Protein AF-A0A6A5AWS9-F1 (afdb_monomer_lite)

Structure (mmCIF, N/CA/C/O backbone):
data_AF-A0A6A5AWS9-F1
#
_entry.id   AF-A0A6A5AWS9-F1
#
loop_
_atom_site.group_PDB
_atom_site.id
_atom_site.type_symbol
_atom_site.label_atom_id
_atom_site.label_alt_id
_atom_site.label_comp_id
_atom_site.label_asym_id
_atom_site.label_entity_id
_atom_site.label_seq_id
_atom_site.pdbx_PDB_ins_code
_atom_site.Cartn_x
_atom_site.Cartn_y
_atom_site.Cartn_z
_atom_site.occupancy
_atom_site.B_iso_or_equiv
_atom_site.auth_seq_id
_atom_site.auth_comp_id
_atom_site.auth_asym_id
_atom_site.auth_atom_id
_atom_site.pdbx_PDB_model_num
ATOM 1 N N . MET A 1 1 ? -12.429 -7.443 -13.782 1.00 47.03 1 MET A N 1
ATOM 2 C CA . MET A 1 1 ? -11.794 -6.505 -12.829 1.00 47.03 1 MET A CA 1
ATOM 3 C C . MET A 1 1 ? -11.684 -5.133 -13.483 1.00 47.03 1 MET A C 1
ATOM 5 O O . MET A 1 1 ? -10.996 -5.027 -14.488 1.00 47.03 1 MET A O 1
ATOM 9 N N . GLN A 1 2 ? -12.337 -4.095 -12.944 1.00 59.31 2 GLN A N 1
ATOM 10 C CA . GLN A 1 2 ? -12.178 -2.685 -13.370 1.00 59.31 2 GLN A CA 1
ATOM 11 C C . GLN A 1 2 ? -10.832 -2.087 -12.881 1.00 59.31 2 GLN A C 1
ATOM 13 O O . GLN A 1 2 ? -10.756 -0.970 -12.371 1.00 59.31 2 GLN A O 1
ATOM 18 N N . GLY A 1 3 ? -9.760 -2.877 -12.977 1.00 67.19 3 GLY A N 1
ATOM 19 C CA . GLY A 1 3 ? -8.399 -2.521 -12.579 1.00 67.19 3 GLY A CA 1
ATOM 20 C C . GLY A 1 3 ? -7.500 -2.252 -13.788 1.00 67.19 3 GLY A C 1
ATOM 21 O O . GLY A 1 3 ? -7.967 -2.167 -14.923 1.00 67.19 3 GLY A O 1
ATOM 22 N N . GLY A 1 4 ? -6.193 -2.123 -13.550 1.00 76.31 4 GLY A N 1
ATOM 23 C CA . GLY A 1 4 ? -5.209 -2.033 -14.634 1.00 76.31 4 GLY A CA 1
ATOM 24 C C . GLY A 1 4 ? -5.204 -3.301 -15.495 1.00 76.31 4 GLY A C 1
ATOM 25 O O . GLY A 1 4 ? -5.357 -4.403 -14.971 1.00 76.31 4 GLY A O 1
ATOM 26 N N . ASN A 1 5 ? -5.030 -3.151 -16.811 1.00 88.06 5 ASN A N 1
ATOM 27 C CA . ASN A 1 5 ? -4.985 -4.286 -17.732 1.00 88.06 5 ASN A CA 1
ATOM 28 C C . ASN A 1 5 ? -3.692 -5.102 -17.505 1.00 88.06 5 ASN A C 1
ATOM 30 O O . ASN A 1 5 ? -2.610 -4.568 -17.758 1.00 88.06 5 ASN A O 1
ATOM 34 N N . PRO A 1 6 ? -3.767 -6.379 -17.074 1.00 90.12 6 PRO A N 1
ATOM 35 C CA . PRO A 1 6 ? -2.581 -7.183 -16.773 1.00 90.12 6 PRO A CA 1
ATOM 36 C C . PRO A 1 6 ? -1.714 -7.477 -18.006 1.00 90.12 6 PRO A C 1
ATOM 38 O O . PRO A 1 6 ? -0.531 -7.781 -17.851 1.00 90.12 6 PRO A O 1
ATOM 41 N N . ALA A 1 7 ? -2.250 -7.325 -19.223 1.00 93.81 7 ALA A N 1
ATOM 42 C CA . ALA A 1 7 ? -1.500 -7.500 -20.467 1.00 93.81 7 ALA A CA 1
ATOM 43 C C . ALA A 1 7 ? -0.307 -6.536 -20.594 1.00 93.81 7 ALA A C 1
ATOM 45 O O . ALA A 1 7 ? 0.654 -6.857 -21.291 1.00 93.81 7 ALA A O 1
ATOM 46 N N . ILE A 1 8 ? -0.302 -5.415 -19.857 1.00 94.62 8 ILE A N 1
ATOM 47 C CA . ILE A 1 8 ? 0.869 -4.536 -19.754 1.00 94.62 8 ILE A CA 1
ATOM 48 C C . ILE A 1 8 ? 2.127 -5.308 -19.343 1.00 94.62 8 ILE A C 1
ATOM 50 O O . ILE A 1 8 ? 3.195 -5.110 -19.916 1.00 94.62 8 ILE A O 1
ATOM 54 N N . PHE A 1 9 ? 2.005 -6.227 -18.382 1.00 94.31 9 PHE A N 1
ATOM 55 C CA . PHE A 1 9 ? 3.137 -7.010 -17.905 1.00 94.31 9 PHE A CA 1
ATOM 56 C C . PHE A 1 9 ? 3.572 -8.046 -18.938 1.00 94.31 9 PHE A C 1
ATOM 58 O O . PHE A 1 9 ? 4.768 -8.285 -19.080 1.00 94.31 9 PHE A O 1
ATOM 65 N N . GLN A 1 10 ? 2.634 -8.605 -19.706 1.00 95.62 10 GLN A N 1
ATOM 66 C CA . GLN A 1 10 ? 2.962 -9.531 -20.785 1.00 95.62 10 GLN A CA 1
ATOM 67 C C . GLN A 1 10 ? 3.736 -8.831 -21.910 1.00 95.62 10 GLN A C 1
ATOM 69 O O . GLN A 1 10 ? 4.754 -9.353 -22.356 1.00 95.62 10 GLN A O 1
ATOM 74 N N . ASP A 1 11 ? 3.319 -7.629 -22.313 1.00 96.31 11 ASP A N 1
ATOM 75 C CA . ASP A 1 11 ? 4.041 -6.832 -23.313 1.00 96.31 11 ASP A CA 1
ATOM 76 C C . ASP A 1 11 ? 5.441 -6.442 -22.814 1.00 96.31 11 ASP A C 1
ATOM 78 O O . ASP A 1 11 ? 6.412 -6.540 -23.564 1.00 96.31 11 ASP A O 1
ATOM 82 N N . MET A 1 12 ? 5.578 -6.078 -21.531 1.00 96.06 12 MET A N 1
ATOM 83 C CA . MET A 1 12 ? 6.884 -5.822 -20.907 1.00 96.06 12 MET A CA 1
ATOM 84 C C . MET A 1 12 ? 7.786 -7.067 -20.942 1.00 96.06 12 MET A C 1
ATOM 86 O O . MET A 1 12 ? 8.974 -6.959 -21.247 1.00 96.06 12 MET A O 1
ATOM 90 N N . ILE A 1 13 ? 7.240 -8.254 -20.653 1.00 96.31 13 ILE A N 1
ATOM 91 C CA . ILE A 1 13 ? 7.981 -9.524 -20.695 1.00 96.31 13 ILE A CA 1
ATOM 92 C C . ILE A 1 13 ? 8.417 -9.852 -22.124 1.00 96.31 13 ILE A C 1
ATOM 94 O O . ILE A 1 13 ? 9.590 -10.153 -22.341 1.00 96.31 13 ILE A O 1
ATOM 98 N N . ASN A 1 14 ? 7.505 -9.746 -23.093 1.00 96.38 14 ASN A N 1
ATOM 99 C CA . ASN A 1 14 ? 7.776 -10.016 -24.505 1.00 96.38 14 ASN A CA 1
ATOM 100 C C . ASN A 1 14 ? 8.840 -9.061 -25.076 1.00 96.38 14 ASN A C 1
ATOM 102 O O . ASN A 1 14 ? 9.655 -9.468 -25.898 1.00 96.38 14 ASN A O 1
ATOM 106 N N . ALA A 1 15 ? 8.882 -7.815 -24.593 1.00 95.25 15 ALA A N 1
ATOM 107 C CA . ALA A 1 15 ? 9.915 -6.833 -24.925 1.00 95.25 15 ALA A CA 1
ATOM 108 C C . ALA A 1 15 ? 11.256 -7.053 -24.186 1.00 95.25 15 ALA A C 1
ATOM 110 O O . ALA A 1 15 ? 12.196 -6.277 -24.356 1.00 95.25 15 ALA A O 1
ATOM 111 N N . GLY A 1 16 ? 11.370 -8.081 -23.335 1.00 95.69 16 GLY A N 1
ATOM 112 C CA . GLY A 1 16 ? 12.580 -8.377 -22.560 1.00 95.69 16 GLY A CA 1
ATOM 113 C C . GLY A 1 16 ? 12.809 -7.457 -21.351 1.00 95.69 16 GLY A C 1
ATOM 114 O O . GLY A 1 16 ? 13.891 -7.465 -20.749 1.00 95.69 16 GLY A O 1
ATOM 115 N N . PHE A 1 17 ? 11.807 -6.669 -20.947 1.00 96.25 17 PHE A N 1
ATOM 116 C CA . PHE A 1 17 ? 11.894 -5.706 -19.843 1.00 96.25 17 PHE A CA 1
ATOM 117 C C . PHE A 1 17 ? 11.670 -6.375 -18.483 1.00 96.25 17 PHE A C 1
ATOM 119 O O . PHE A 1 17 ? 10.719 -6.083 -17.759 1.00 96.25 17 PHE A O 1
ATOM 126 N N . LEU A 1 18 ? 12.577 -7.277 -18.112 1.00 95.12 18 LEU A N 1
ATOM 127 C CA . LEU A 1 18 ? 12.465 -8.113 -16.916 1.00 95.12 18 LEU A CA 1
ATOM 128 C C . LEU A 1 18 ? 13.106 -7.506 -15.653 1.00 95.12 18 LEU A C 1
ATOM 130 O O . LEU A 1 18 ? 13.305 -8.193 -14.647 1.00 95.12 18 LEU A O 1
ATOM 134 N N . GLY A 1 19 ? 13.454 -6.221 -15.694 1.00 93.19 19 GLY A N 1
ATOM 135 C CA . GLY A 1 19 ? 13.982 -5.471 -14.562 1.00 93.19 19 GLY A CA 1
ATOM 136 C C . GLY A 1 19 ? 15.493 -5.614 -14.406 1.00 93.19 19 GLY A C 1
ATOM 137 O O . GLY A 1 19 ? 16.249 -5.587 -15.374 1.00 93.19 19 GLY A O 1
ATOM 138 N N . LYS A 1 20 ? 15.963 -5.721 -13.157 1.00 90.94 20 LYS A N 1
ATOM 139 C CA . LYS A 1 20 ? 17.403 -5.683 -12.851 1.00 90.94 20 LYS A CA 1
ATOM 140 C C . LYS A 1 20 ? 18.183 -6.822 -13.519 1.00 90.94 20 LYS A C 1
ATOM 142 O O . LYS A 1 20 ? 19.321 -6.602 -13.914 1.00 90.94 20 LYS A O 1
ATOM 147 N N . LYS A 1 21 ? 17.569 -8.002 -13.676 1.00 90.31 21 LYS A N 1
ATOM 148 C CA . LYS A 1 21 ? 18.227 -9.191 -14.243 1.00 90.31 21 LYS A CA 1
ATOM 149 C C . LYS A 1 21 ? 18.603 -9.048 -15.722 1.00 90.31 21 LYS A C 1
ATOM 151 O O . LYS A 1 21 ? 19.634 -9.568 -16.116 1.00 90.31 21 LYS A O 1
ATOM 156 N N . THR A 1 22 ? 17.809 -8.324 -16.516 1.00 92.25 22 THR A N 1
ATOM 157 C CA . THR A 1 22 ? 18.102 -8.045 -17.938 1.00 92.25 22 THR A CA 1
ATOM 158 C C . THR A 1 22 ? 18.658 -6.639 -18.159 1.00 92.25 22 THR A C 1
ATOM 160 O O . THR A 1 22 ? 18.827 -6.209 -19.293 1.00 92.25 22 THR A O 1
ATOM 163 N N . GLY A 1 23 ? 18.915 -5.884 -17.086 1.00 92.31 23 GLY A N 1
ATOM 164 C CA . GLY A 1 23 ? 19.384 -4.502 -17.170 1.00 92.31 23 GLY A CA 1
ATOM 165 C C . GLY A 1 23 ? 18.323 -3.487 -17.614 1.00 92.31 23 GLY A C 1
ATOM 166 O O . GLY A 1 23 ? 18.619 -2.296 -17.649 1.00 92.31 23 GLY A O 1
ATOM 167 N N . LYS A 1 24 ? 17.081 -3.900 -17.903 1.00 94.56 24 LYS A N 1
ATOM 168 C CA . LYS A 1 24 ? 16.011 -3.013 -18.388 1.00 94.56 24 LYS A CA 1
ATOM 169 C C . LYS A 1 24 ? 14.639 -3.477 -17.891 1.00 94.56 24 LYS A C 1
ATOM 171 O O . LYS A 1 24 ? 14.311 -4.656 -17.935 1.00 94.56 24 LYS A O 1
ATOM 176 N N . GLY A 1 25 ? 13.838 -2.542 -17.390 1.00 95.00 25 GLY A N 1
ATOM 177 C CA . GLY A 1 25 ? 12.463 -2.722 -16.905 1.00 95.00 25 GLY A CA 1
ATOM 178 C C . GLY A 1 25 ? 11.669 -1.434 -17.130 1.00 95.00 25 GLY A C 1
ATOM 179 O O . GLY A 1 25 ? 11.861 -0.774 -18.148 1.00 95.00 25 GLY A O 1
ATOM 180 N N . PHE A 1 26 ? 10.887 -0.991 -16.139 1.00 95.94 26 PHE A N 1
ATOM 181 C CA . PHE A 1 26 ? 10.401 0.404 -16.088 1.00 95.94 26 PHE A CA 1
ATOM 182 C C . PHE A 1 26 ? 11.549 1.427 -16.107 1.00 95.94 26 PHE A C 1
ATOM 184 O O . PHE A 1 26 ? 11.411 2.539 -16.613 1.00 95.94 26 PHE A O 1
ATOM 191 N N . TYR A 1 27 ? 12.710 1.014 -15.597 1.00 95.75 27 TYR A N 1
ATOM 192 C CA . TYR A 1 27 ? 13.946 1.779 -15.621 1.00 95.75 27 TYR A CA 1
ATOM 193 C C . TYR A 1 27 ? 15.039 1.015 -16.362 1.00 95.75 27 TYR A C 1
ATOM 195 O O . TYR A 1 27 ? 15.101 -0.217 -16.297 1.00 95.75 27 TYR A O 1
ATOM 203 N N . ILE A 1 28 ? 15.940 1.753 -16.997 1.00 95.00 28 ILE A N 1
ATOM 204 C CA . ILE A 1 28 ? 17.196 1.231 -17.528 1.00 95.00 28 ILE A CA 1
ATOM 205 C C . ILE A 1 28 ? 18.204 1.208 -16.378 1.00 95.00 28 ILE A C 1
ATOM 207 O O . ILE A 1 28 ? 18.400 2.206 -15.675 1.00 95.00 28 ILE A O 1
ATOM 211 N N . GLN A 1 29 ? 18.803 0.041 -16.140 1.00 93.00 29 GLN A N 1
ATOM 212 C CA . GLN A 1 29 ? 19.856 -0.096 -15.146 1.00 93.00 29 GLN A CA 1
ATOM 213 C C . GLN A 1 29 ? 21.141 0.543 -15.676 1.00 93.00 29 GLN A C 1
ATOM 215 O O . GLN A 1 29 ? 21.499 0.348 -16.837 1.00 93.00 29 GLN A O 1
ATOM 220 N N . PRO A 1 30 ? 21.862 1.283 -14.829 1.00 90.19 30 PRO A N 1
ATOM 221 C CA . PRO A 1 30 ? 23.143 1.839 -15.211 1.00 90.19 30 PRO A CA 1
ATOM 222 C C . PRO A 1 30 ? 24.184 0.727 -15.397 1.00 90.19 30 PRO A C 1
ATOM 224 O O . PRO A 1 30 ? 24.216 -0.243 -14.638 1.00 90.19 30 PRO A O 1
ATOM 227 N N . THR A 1 31 ? 25.085 0.901 -16.363 1.00 83.69 31 THR A N 1
ATOM 228 C CA . THR A 1 31 ? 26.245 0.014 -16.564 1.00 83.69 31 THR A CA 1
ATOM 229 C C . THR A 1 31 ? 27.291 0.174 -15.456 1.00 83.69 31 THR A C 1
ATOM 231 O O . THR A 1 31 ? 27.973 -0.782 -15.095 1.00 83.69 31 THR A O 1
ATOM 234 N N . ASN A 1 32 ? 27.384 1.368 -14.862 1.00 84.94 32 ASN A N 1
ATOM 235 C CA . ASN A 1 32 ? 28.247 1.671 -13.723 1.00 84.94 32 ASN A CA 1
ATOM 236 C C . ASN A 1 32 ? 27.420 1.822 -12.435 1.00 84.94 32 ASN A C 1
ATOM 238 O O . ASN A 1 32 ? 26.451 2.578 -12.403 1.00 84.94 32 ASN A O 1
ATOM 242 N N . LYS A 1 33 ? 27.842 1.180 -11.337 1.00 76.25 33 LYS A N 1
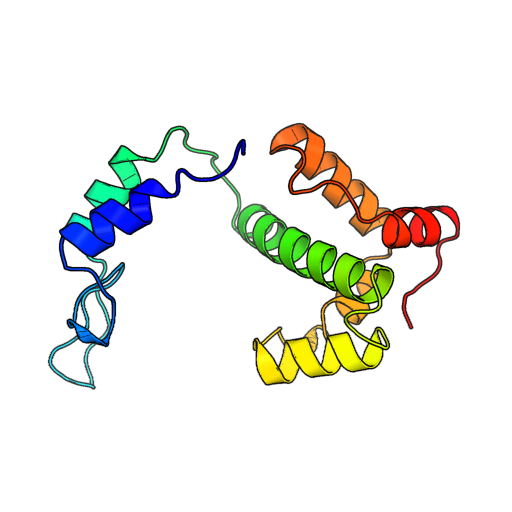ATOM 243 C CA . LYS A 1 33 ? 27.173 1.258 -10.022 1.00 76.25 33 LYS A CA 1
ATOM 244 C C . LYS A 1 33 ? 27.026 2.687 -9.473 1.00 76.25 33 LYS A C 1
ATOM 246 O O . LYS A 1 33 ? 26.166 2.905 -8.626 1.00 76.25 33 LYS A O 1
ATOM 251 N N . LYS A 1 34 ? 27.850 3.643 -9.923 1.00 80.50 34 LYS A N 1
ATOM 252 C CA . LYS A 1 34 ? 27.785 5.055 -9.496 1.00 80.50 34 LYS A CA 1
ATOM 253 C C . LYS A 1 34 ? 26.734 5.888 -10.243 1.00 80.50 34 LYS A C 1
ATOM 255 O O . LYS A 1 34 ? 26.410 6.985 -9.797 1.00 80.50 34 LYS A O 1
ATOM 260 N N . SER A 1 35 ? 26.220 5.405 -11.371 1.00 86.44 35 SER A N 1
ATOM 261 C CA . SER A 1 35 ? 25.253 6.148 -12.183 1.00 86.44 35 SER A CA 1
ATOM 262 C C . SER A 1 35 ? 23.821 5.901 -11.702 1.00 86.44 35 SER A C 1
ATOM 264 O O . SER A 1 35 ? 23.509 4.857 -11.131 1.00 86.44 35 SER A O 1
ATOM 266 N N . LYS A 1 36 ? 22.928 6.873 -11.918 1.00 88.38 36 LYS A N 1
ATOM 267 C CA . LYS A 1 36 ? 21.505 6.739 -11.577 1.00 88.38 36 LYS A CA 1
ATOM 268 C C . LYS A 1 36 ? 20.768 5.930 -12.645 1.00 88.38 36 LYS A C 1
ATOM 270 O O . LYS A 1 36 ? 21.135 5.950 -13.817 1.00 88.38 36 LYS A O 1
ATOM 275 N N . LYS A 1 37 ? 19.705 5.240 -12.227 1.00 92.06 37 LYS A N 1
ATOM 276 C CA . LYS A 1 37 ? 18.747 4.605 -13.141 1.00 92.06 37 LYS A CA 1
ATOM 277 C C . LYS A 1 37 ? 18.039 5.689 -13.957 1.00 92.06 37 LYS A C 1
ATOM 279 O O . LYS A 1 37 ? 17.695 6.731 -13.402 1.00 92.06 37 LYS A O 1
ATOM 284 N N . THR A 1 38 ? 17.794 5.430 -15.235 1.00 94.56 38 THR A N 1
ATOM 285 C CA . THR A 1 38 ? 17.028 6.326 -16.115 1.00 94.56 38 THR A CA 1
ATOM 286 C C . THR A 1 38 ? 15.688 5.698 -16.478 1.00 94.56 38 THR A C 1
ATOM 288 O O . THR A 1 38 ? 15.515 4.481 -16.388 1.00 94.56 38 THR A O 1
ATOM 291 N N . ILE A 1 39 ? 14.707 6.523 -16.840 1.00 96.31 39 ILE A N 1
ATOM 292 C CA . ILE A 1 39 ? 13.396 6.040 -17.289 1.00 96.31 39 ILE A CA 1
ATOM 293 C C . ILE A 1 39 ? 13.573 5.318 -18.627 1.00 96.31 39 ILE A C 1
ATOM 295 O O . ILE A 1 39 ? 14.294 5.797 -19.500 1.00 96.31 39 ILE A O 1
ATOM 299 N N . ASN A 1 40 ? 12.925 4.163 -18.785 1.00 95.94 40 ASN A N 1
ATOM 300 C CA . ASN A 1 40 ? 12.916 3.440 -20.051 1.00 95.94 40 ASN A CA 1
ATOM 301 C C . ASN A 1 40 ? 11.817 4.007 -20.979 1.00 95.94 40 ASN A C 1
ATOM 303 O O . ASN A 1 40 ? 10.639 3.769 -20.703 1.00 95.94 40 ASN A O 1
ATOM 307 N N . PRO A 1 41 ? 12.155 4.703 -22.083 1.00 96.62 41 PRO A N 1
ATOM 308 C CA . PRO A 1 41 ? 11.155 5.293 -22.976 1.00 96.62 41 PRO A CA 1
ATOM 309 C C . PRO A 1 41 ? 10.274 4.241 -23.667 1.00 96.62 41 PRO A C 1
ATOM 311 O O . PRO A 1 41 ? 9.093 4.483 -23.894 1.00 96.62 41 PRO A O 1
ATOM 314 N N . GLU A 1 42 ? 10.800 3.043 -23.937 1.00 95.62 42 GLU A N 1
ATOM 315 C CA . GLU A 1 42 ? 10.010 1.953 -24.524 1.00 95.62 42 GLU A CA 1
ATOM 316 C C . GLU A 1 42 ? 8.994 1.389 -23.520 1.00 95.62 42 GLU A C 1
ATOM 318 O O . GLU A 1 42 ? 7.867 1.078 -23.893 1.00 95.62 42 GLU A O 1
ATOM 323 N N . ALA A 1 43 ? 9.345 1.317 -22.229 1.00 95.88 43 ALA A N 1
ATOM 324 C CA . ALA A 1 43 ? 8.379 0.943 -21.194 1.00 95.88 43 ALA A CA 1
ATOM 325 C C . ALA A 1 43 ? 7.283 2.007 -21.044 1.00 95.88 43 ALA A C 1
ATOM 327 O O . ALA A 1 43 ? 6.123 1.659 -20.850 1.00 95.88 43 ALA A O 1
ATOM 328 N N . VAL A 1 44 ? 7.627 3.292 -21.176 1.00 95.75 44 VAL A N 1
ATOM 329 C CA . VAL A 1 44 ? 6.647 4.391 -21.179 1.00 95.75 44 VAL A CA 1
ATOM 330 C C . VAL A 1 44 ? 5.677 4.256 -22.356 1.00 95.75 44 VAL A C 1
ATOM 332 O O . VAL A 1 44 ? 4.471 4.384 -22.160 1.00 95.75 44 VAL A O 1
ATOM 335 N N . ALA A 1 45 ? 6.162 3.910 -23.552 1.00 95.56 45 ALA A N 1
ATOM 336 C CA . ALA A 1 45 ? 5.299 3.643 -24.705 1.00 95.56 45 ALA A CA 1
ATOM 337 C C . ALA A 1 45 ? 4.332 2.469 -24.454 1.00 95.56 45 ALA A C 1
ATOM 339 O O . ALA A 1 45 ? 3.147 2.571 -24.777 1.00 95.56 45 ALA A O 1
ATOM 340 N N . ILE A 1 46 ? 4.803 1.386 -23.817 1.00 95.19 46 ILE A N 1
ATOM 341 C CA . ILE A 1 46 ? 3.935 0.271 -23.405 1.00 95.19 46 ILE A CA 1
ATOM 342 C C . ILE A 1 46 ? 2.893 0.754 -22.387 1.00 95.19 46 ILE A C 1
ATOM 344 O O . ILE A 1 46 ? 1.712 0.473 -22.557 1.00 95.19 46 ILE A O 1
ATOM 348 N N . VAL A 1 47 ? 3.282 1.514 -21.359 1.00 93.38 47 VAL A N 1
ATOM 349 C CA . VAL A 1 47 ? 2.341 2.053 -20.360 1.00 93.38 47 VAL A CA 1
ATOM 350 C C . VAL A 1 47 ? 1.259 2.911 -21.025 1.00 93.38 47 VAL A C 1
ATOM 352 O O . VAL A 1 47 ? 0.077 2.712 -20.745 1.00 93.38 47 VAL A O 1
ATOM 355 N N . HIS A 1 48 ? 1.631 3.812 -21.942 1.00 92.31 48 HIS A N 1
ATOM 356 C CA . HIS A 1 48 ? 0.676 4.679 -22.640 1.00 92.31 48 HIS A CA 1
ATOM 357 C C . HIS A 1 48 ? -0.322 3.907 -23.508 1.00 92.31 48 HIS A C 1
ATOM 359 O O . HIS A 1 48 ? -1.486 4.294 -23.560 1.00 92.31 48 HIS A O 1
ATOM 365 N N . LYS A 1 49 ? 0.076 2.782 -24.119 1.00 93.19 49 LYS A N 1
ATOM 366 C CA . LYS A 1 49 ? -0.842 1.895 -24.859 1.00 93.19 49 LYS A CA 1
ATOM 367 C C . LYS A 1 49 ? -2.002 1.391 -23.986 1.00 93.19 49 LYS A C 1
ATOM 369 O O . LYS A 1 49 ? -3.103 1.195 -24.490 1.00 93.19 49 LYS A O 1
ATOM 374 N N . TYR A 1 50 ? -1.762 1.177 -22.691 1.00 91.69 50 TYR A N 1
ATOM 375 C CA . TYR A 1 50 ? -2.762 0.676 -21.738 1.00 91.69 50 TYR A CA 1
ATOM 376 C C . TYR A 1 50 ? -3.407 1.775 -20.885 1.00 91.69 50 TYR A C 1
ATOM 378 O O . TYR A 1 50 ? -4.320 1.494 -20.103 1.00 91.69 50 TYR A O 1
ATOM 386 N N . GLN A 1 51 ? -2.954 3.021 -21.012 1.00 87.62 51 GLN A N 1
ATOM 387 C CA . GLN A 1 51 ? -3.502 4.143 -20.268 1.00 87.62 51 GLN A CA 1
ATOM 388 C C . GLN A 1 51 ? -4.842 4.565 -20.879 1.00 87.62 51 GLN A C 1
ATOM 390 O O . GLN A 1 51 ? -4.894 5.283 -21.870 1.00 87.62 51 GLN A O 1
ATOM 395 N N . THR A 1 52 ? -5.946 4.134 -20.270 1.00 83.31 52 THR A N 1
ATOM 396 C CA . THR A 1 52 ? -7.298 4.451 -20.765 1.00 83.31 52 THR A CA 1
ATOM 397 C C . THR A 1 52 ? -7.776 5.850 -20.382 1.00 83.31 52 THR A C 1
ATOM 399 O O . THR A 1 52 ? -8.648 6.407 -21.042 1.00 83.31 52 THR A O 1
ATOM 402 N N . ARG A 1 53 ? -7.239 6.415 -19.296 1.00 84.06 53 ARG A N 1
ATOM 403 C CA . ARG A 1 53 ? -7.600 7.739 -18.781 1.00 84.06 53 ARG A CA 1
ATOM 404 C C . ARG A 1 53 ? -6.448 8.365 -18.009 1.00 84.06 53 ARG A C 1
ATOM 406 O O . ARG A 1 53 ? -5.695 7.664 -17.331 1.00 84.06 53 ARG A O 1
ATOM 413 N N . ASP A 1 54 ? -6.362 9.688 -18.064 1.00 84.12 54 ASP A N 1
ATOM 414 C CA . ASP A 1 54 ? -5.572 10.469 -17.119 1.00 84.12 54 ASP A CA 1
ATOM 415 C C . ASP A 1 54 ? -6.451 10.831 -15.917 1.00 84.12 54 ASP A C 1
ATOM 417 O O . ASP A 1 54 ? -7.445 11.546 -16.042 1.00 84.12 54 ASP A O 1
ATOM 421 N N . LEU A 1 55 ? -6.111 10.275 -14.755 1.00 83.19 55 LEU A N 1
ATOM 422 C CA . LEU A 1 55 ? -6.873 10.464 -13.523 1.00 83.19 55 LEU A CA 1
ATOM 423 C C . LEU A 1 55 ? -6.561 11.788 -12.816 1.00 83.19 55 LEU A C 1
ATOM 425 O O . LEU A 1 55 ? -7.271 12.095 -11.860 1.00 83.19 55 LEU A O 1
ATOM 429 N N . LYS A 1 56 ? -5.528 12.536 -13.248 1.00 86.50 56 LYS A N 1
ATOM 430 C CA . LYS A 1 56 ? -5.080 13.798 -12.625 1.00 86.50 56 LYS A CA 1
ATOM 431 C C . LYS A 1 56 ? -5.080 13.732 -11.093 1.00 86.50 56 LYS A C 1
ATOM 433 O O . LYS A 1 56 ? -5.702 14.546 -10.416 1.00 86.50 56 LYS A O 1
ATOM 438 N N . LEU A 1 57 ? -4.443 12.695 -10.555 1.00 88.50 57 LEU A N 1
ATOM 439 C CA . LEU A 1 57 ? -4.381 12.459 -9.113 1.00 88.50 57 LEU A CA 1
ATOM 440 C C . LEU A 1 57 ? -3.415 13.451 -8.470 1.00 88.50 57 LEU A C 1
ATOM 442 O O . LEU A 1 57 ? -2.356 13.723 -9.035 1.00 88.50 57 LEU A O 1
ATO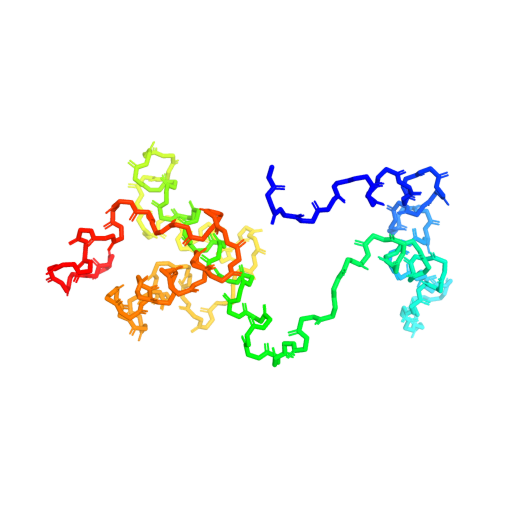M 446 N N . SER A 1 58 ? -3.746 13.923 -7.271 1.00 94.06 58 SER A N 1
ATOM 447 C CA . SER A 1 58 ? -2.736 14.5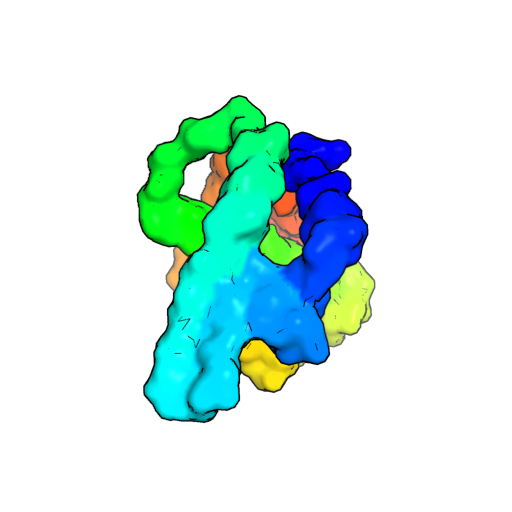02 -6.388 1.00 94.06 58 SER A CA 1
ATOM 448 C C . SER A 1 58 ? -1.803 13.403 -5.866 1.00 94.06 58 SER A C 1
ATOM 450 O O . SER A 1 58 ? -2.174 12.224 -5.830 1.00 94.06 58 SER A O 1
ATOM 452 N N . ASP A 1 59 ? -0.606 13.782 -5.418 1.00 94.12 59 ASP A N 1
ATOM 453 C CA . ASP A 1 59 ? 0.341 12.844 -4.794 1.00 94.12 59 ASP A CA 1
ATOM 454 C C . ASP A 1 59 ? -0.262 12.168 -3.555 1.00 94.12 59 ASP A C 1
ATOM 456 O O . ASP A 1 59 ? -0.045 10.978 -3.305 1.00 94.12 59 ASP A O 1
ATOM 460 N N . GLU A 1 60 ? -1.077 12.913 -2.806 1.00 93.06 60 GLU A N 1
ATOM 461 C CA . GLU A 1 60 ? -1.821 12.399 -1.661 1.00 93.06 60 GLU A CA 1
ATOM 462 C C . GLU A 1 60 ? -2.837 11.335 -2.090 1.00 93.06 60 GLU A C 1
ATOM 464 O O . GLU A 1 60 ? -2.829 10.234 -1.543 1.00 93.06 60 GLU A O 1
ATOM 469 N N . ASP A 1 61 ? -3.660 11.602 -3.109 1.00 91.88 61 ASP A N 1
ATOM 470 C CA . ASP A 1 61 ? -4.629 10.625 -3.611 1.00 91.88 61 ASP A CA 1
ATOM 471 C C . ASP A 1 61 ? -3.939 9.390 -4.197 1.00 91.88 61 ASP A C 1
ATOM 473 O O . ASP A 1 61 ? -4.402 8.266 -4.000 1.00 91.88 61 ASP A O 1
ATOM 477 N N . ALA A 1 62 ? -2.823 9.560 -4.909 1.00 92.81 62 ALA A N 1
ATOM 478 C CA . ALA A 1 62 ? -2.050 8.438 -5.431 1.00 92.81 62 ALA A CA 1
ATOM 479 C C . ALA A 1 62 ? -1.520 7.548 -4.293 1.00 92.81 62 ALA A C 1
ATOM 481 O O . ALA A 1 62 ? -1.671 6.325 -4.343 1.00 92.81 62 ALA A O 1
ATOM 482 N N . THR A 1 63 ? -0.974 8.163 -3.241 1.00 94.06 63 THR A N 1
ATOM 483 C CA . THR A 1 63 ? -0.471 7.468 -2.048 1.00 94.06 63 THR A CA 1
ATOM 484 C C . THR A 1 63 ? -1.601 6.759 -1.305 1.00 94.06 63 THR A C 1
ATOM 486 O O . THR A 1 63 ? -1.524 5.557 -1.039 1.00 94.06 63 THR A O 1
ATOM 489 N N . ASN A 1 64 ? -2.692 7.476 -1.040 1.00 93.62 64 ASN A N 1
ATOM 490 C CA . ASN A 1 64 ? -3.844 6.971 -0.309 1.00 93.62 64 ASN A CA 1
ATOM 491 C C . ASN A 1 64 ? -4.526 5.812 -1.040 1.00 93.62 64 ASN A C 1
ATOM 493 O O . ASN A 1 64 ? -4.950 4.850 -0.404 1.00 93.62 64 ASN A O 1
ATOM 497 N N . ARG A 1 65 ? -4.591 5.835 -2.375 1.00 93.62 65 ARG A N 1
ATOM 498 C CA . ARG A 1 65 ? -5.123 4.713 -3.168 1.00 93.62 65 ARG A CA 1
ATOM 499 C C . ARG A 1 65 ? -4.271 3.451 -3.066 1.00 93.62 65 ARG A C 1
ATOM 501 O O . ARG A 1 65 ? -4.820 2.354 -3.078 1.00 93.62 65 ARG A O 1
ATOM 508 N N . LEU A 1 66 ? -2.949 3.589 -2.988 1.00 93.69 66 LEU A N 1
ATOM 509 C CA . LEU A 1 66 ? -2.053 2.442 -2.840 1.00 93.69 66 LEU A CA 1
ATOM 510 C C . LEU A 1 66 ? -2.146 1.853 -1.431 1.00 93.69 66 LEU A C 1
ATOM 512 O O . LEU A 1 66 ? -2.362 0.650 -1.282 1.00 93.69 66 LEU A O 1
ATOM 516 N N . ILE A 1 67 ? -2.027 2.703 -0.408 1.00 95.12 67 ILE A N 1
ATOM 517 C CA . ILE A 1 67 ? -1.992 2.248 0.985 1.00 95.12 67 ILE A CA 1
ATOM 518 C C . ILE A 1 67 ? -3.347 1.704 1.442 1.00 95.12 67 ILE A C 1
ATOM 520 O O . ILE A 1 67 ? -3.384 0.683 2.117 1.00 95.12 67 ILE A O 1
ATOM 524 N N . SER A 1 68 ? -4.460 2.318 1.024 1.00 95.94 68 SER A N 1
ATOM 525 C CA . SER A 1 68 ? -5.802 1.885 1.433 1.00 95.94 68 SER A CA 1
ATOM 526 C C . SER A 1 68 ? -6.113 0.459 0.991 1.00 95.94 68 SER A C 1
ATOM 528 O O . SER A 1 68 ? -6.610 -0.317 1.800 1.00 95.94 68 SER A O 1
ATOM 530 N N . ARG A 1 69 ? -5.745 0.072 -0.240 1.00 95.38 69 ARG A N 1
ATOM 531 C CA . ARG A 1 69 ? -5.901 -1.319 -0.692 1.00 95.38 69 ARG A CA 1
ATOM 532 C C . ARG A 1 69 ? -5.033 -2.282 0.099 1.00 95.38 69 ARG A C 1
ATOM 534 O O . ARG A 1 69 ? -5.535 -3.299 0.549 1.00 95.38 69 ARG A O 1
ATOM 541 N N . PHE A 1 70 ? -3.758 -1.950 0.293 1.00 96.94 70 PHE A N 1
ATOM 542 C CA . PHE A 1 70 ? -2.847 -2.794 1.068 1.00 96.94 70 PHE A CA 1
ATOM 543 C C . PHE A 1 70 ? -3.372 -3.042 2.490 1.00 96.94 70 PHE A C 1
ATOM 545 O O . PHE A 1 70 ? -3.400 -4.172 2.962 1.00 96.94 70 PHE A O 1
ATOM 552 N N . VAL A 1 71 ? -3.811 -1.978 3.160 1.00 97.81 71 VAL A N 1
ATOM 553 C CA . VAL A 1 71 ? -4.327 -2.042 4.529 1.00 97.81 71 VAL A CA 1
ATOM 554 C C . VAL A 1 71 ? -5.649 -2.809 4.588 1.00 97.81 71 VAL A C 1
ATOM 556 O O . VAL A 1 71 ? -5.828 -3.619 5.488 1.00 97.81 71 VAL A O 1
ATOM 559 N N . ASN A 1 72 ? -6.557 -2.608 3.627 1.00 97.88 72 ASN A N 1
ATOM 560 C CA . ASN A 1 72 ? -7.819 -3.347 3.578 1.00 97.88 72 ASN A CA 1
ATOM 561 C C . ASN A 1 72 ? -7.595 -4.860 3.406 1.00 97.88 72 ASN A C 1
ATOM 563 O O . ASN A 1 72 ? -8.225 -5.645 4.105 1.00 97.88 72 ASN A O 1
ATOM 567 N N . GLU A 1 73 ? -6.650 -5.262 2.551 1.00 97.62 73 GLU A N 1
ATOM 568 C CA . GLU A 1 73 ? -6.240 -6.668 2.409 1.00 97.62 73 GLU A CA 1
ATOM 569 C C . GLU A 1 73 ? -5.619 -7.219 3.699 1.00 97.62 73 GLU A C 1
ATOM 571 O O . GLU A 1 73 ? -5.916 -8.340 4.096 1.00 97.62 73 GLU A O 1
ATOM 576 N N . ALA A 1 74 ? -4.811 -6.430 4.416 1.00 97.75 74 ALA A N 1
ATOM 577 C CA . ALA A 1 74 ? -4.286 -6.852 5.716 1.00 97.75 74 ALA A CA 1
ATOM 578 C C . ALA A 1 74 ? -5.417 -7.119 6.728 1.00 97.75 74 ALA A C 1
ATOM 580 O O . ALA A 1 74 ? -5.369 -8.114 7.449 1.00 97.75 74 ALA A O 1
ATOM 581 N N . ILE A 1 75 ? -6.455 -6.275 6.747 1.00 98.06 75 ILE A N 1
ATOM 582 C CA . ILE A 1 75 ? -7.635 -6.467 7.603 1.00 98.06 75 ILE A CA 1
ATOM 583 C C . ILE A 1 75 ? -8.402 -7.732 7.210 1.00 98.06 75 ILE A C 1
ATOM 585 O O . ILE A 1 75 ? -8.800 -8.482 8.100 1.00 98.06 75 ILE A O 1
ATOM 589 N N . LEU A 1 76 ? -8.567 -8.001 5.910 1.00 98.19 76 LEU A N 1
ATOM 590 C CA . LEU A 1 76 ? -9.160 -9.252 5.428 1.00 98.19 76 LEU A CA 1
ATOM 591 C C . LEU A 1 76 ? -8.346 -10.469 5.879 1.00 98.19 76 LEU A C 1
ATOM 593 O O . LEU A 1 76 ? -8.923 -11.421 6.382 1.00 98.19 76 LEU A O 1
ATOM 597 N N . CYS A 1 77 ? -7.013 -10.419 5.821 1.00 98.12 77 CYS A N 1
ATOM 598 C CA . CYS A 1 77 ? -6.170 -11.514 6.308 1.00 98.12 77 CYS A CA 1
ATOM 599 C C . CYS A 1 77 ? -6.342 -11.800 7.809 1.00 98.12 77 CYS A C 1
ATOM 601 O O . CYS A 1 77 ? -6.209 -12.949 8.219 1.00 98.12 77 CYS A O 1
ATOM 603 N N . VAL A 1 78 ? -6.610 -10.786 8.638 1.00 97.56 78 VAL A N 1
ATOM 604 C CA . VAL A 1 78 ? -6.939 -11.005 10.060 1.00 97.56 78 VAL A CA 1
ATOM 605 C C . VAL A 1 78 ? -8.358 -11.545 10.218 1.00 97.56 78 VAL A C 1
ATOM 607 O O . VAL A 1 78 ? -8.580 -12.444 11.020 1.00 97.56 78 VAL A O 1
ATOM 610 N N . GLN A 1 79 ? -9.315 -11.027 9.447 1.00 97.31 79 GLN A N 1
ATOM 611 C CA . GLN A 1 79 ? -10.699 -11.502 9.458 1.00 97.31 79 GLN A CA 1
ATOM 612 C C . GLN A 1 79 ? -10.812 -12.978 9.050 1.00 97.31 79 GLN A C 1
ATOM 614 O O . GLN A 1 79 ? -11.580 -13.719 9.655 1.00 97.31 79 GLN A O 1
ATOM 619 N N . ASP A 1 80 ? -10.041 -13.388 8.047 1.00 97.88 80 ASP A N 1
ATOM 620 C CA . ASP A 1 80 ? -10.027 -14.744 7.499 1.00 97.88 80 ASP A CA 1
ATOM 621 C C . ASP A 1 80 ? -9.049 -15.666 8.262 1.00 97.88 80 ASP A C 1
ATOM 623 O O . ASP A 1 80 ? -8.731 -16.758 7.794 1.00 97.88 80 ASP A O 1
ATOM 627 N N . GLU A 1 81 ? -8.544 -15.218 9.421 1.00 97.12 81 GLU A N 1
ATOM 628 C CA . GLU A 1 81 ? -7.640 -15.956 10.320 1.00 97.12 81 GLU A CA 1
ATOM 629 C C . GLU A 1 81 ? -6.317 -16.422 9.668 1.00 97.12 81 GLU A C 1
ATOM 631 O O . GLU A 1 81 ? -5.638 -17.322 10.164 1.00 97.12 81 GLU A O 1
ATOM 636 N N . ILE A 1 82 ? -5.896 -15.779 8.572 1.00 97.94 82 ILE A N 1
ATOM 637 C CA . ILE A 1 82 ? -4.588 -15.999 7.927 1.00 97.94 82 ILE A CA 1
ATOM 638 C C . ILE A 1 82 ? -3.467 -15.403 8.788 1.00 97.94 82 ILE A C 1
ATOM 640 O O . ILE A 1 82 ? -2.371 -15.959 8.878 1.00 97.94 82 ILE A O 1
ATOM 644 N N . ILE A 1 83 ? -3.736 -14.254 9.410 1.00 96.50 83 ILE A N 1
ATOM 645 C CA . ILE A 1 83 ? -2.859 -13.607 10.388 1.00 96.50 83 ILE A CA 1
ATOM 646 C C . ILE A 1 83 ? -3.531 -13.730 11.753 1.00 96.50 83 ILE A C 1
ATOM 648 O O . ILE A 1 83 ? -4.669 -13.298 11.915 1.00 96.50 83 ILE A O 1
ATOM 652 N N . ALA A 1 84 ? -2.821 -14.269 12.746 1.00 95.81 84 ALA A N 1
ATOM 653 C CA . ALA A 1 84 ? -3.423 -14.592 14.039 1.00 95.81 84 ALA A CA 1
ATOM 654 C C . ALA A 1 84 ? -3.817 -13.355 14.867 1.00 95.81 84 ALA A C 1
ATOM 656 O O . ALA A 1 84 ? -4.710 -13.434 15.708 1.00 95.81 84 ALA A O 1
ATOM 657 N N . SER A 1 85 ? -3.159 -12.206 14.665 1.00 97.50 85 SER A N 1
ATOM 658 C CA . SER A 1 85 ? -3.504 -10.963 15.366 1.00 97.50 85 SER A CA 1
ATOM 659 C C . SER A 1 85 ? -3.080 -9.692 14.610 1.00 97.50 85 SER A C 1
ATOM 661 O O . SER A 1 85 ? -2.118 -9.727 13.836 1.00 97.50 85 SER A O 1
ATOM 663 N N . PRO A 1 86 ? -3.717 -8.531 14.880 1.00 97.50 86 PRO A N 1
ATOM 664 C CA . PRO A 1 86 ? -3.279 -7.238 14.343 1.00 97.50 86 PRO A CA 1
ATOM 665 C C . PRO A 1 86 ? -1.813 -6.913 14.659 1.00 97.50 86 PRO A C 1
ATOM 667 O O . PRO A 1 86 ? -1.104 -6.362 13.821 1.00 97.50 86 PRO A O 1
ATOM 670 N N . THR A 1 87 ? -1.328 -7.291 15.847 1.00 97.81 87 THR A N 1
ATOM 671 C CA . THR A 1 87 ? 0.071 -7.094 16.251 1.00 97.81 87 THR A CA 1
ATOM 672 C C . THR A 1 87 ? 1.039 -7.878 15.366 1.00 97.81 87 THR A C 1
ATOM 674 O O . THR A 1 87 ? 2.030 -7.317 14.899 1.00 97.81 87 THR A O 1
ATOM 677 N N . GLU A 1 88 ? 0.758 -9.154 15.092 1.00 97.69 88 GLU A N 1
ATOM 678 C CA . GLU A 1 88 ? 1.577 -9.957 14.177 1.00 97.69 88 GLU A CA 1
ATOM 679 C C . GLU A 1 88 ? 1.532 -9.414 12.749 1.00 97.69 88 GLU A C 1
ATOM 681 O O . GLU A 1 88 ? 2.564 -9.353 12.079 1.00 97.69 88 GLU A O 1
ATOM 686 N N . GLY A 1 89 ? 0.361 -8.955 12.303 1.00 97.62 89 GLY A N 1
ATOM 687 C CA . GLY A 1 89 ? 0.202 -8.324 10.998 1.00 97.62 89 GLY A CA 1
ATOM 688 C C . GLY A 1 89 ? 1.000 -7.025 10.860 1.00 97.62 89 GLY A C 1
ATOM 689 O O . GLY A 1 89 ? 1.648 -6.810 9.834 1.00 97.62 89 GLY A O 1
ATOM 690 N N . ASP A 1 90 ? 1.030 -6.192 11.904 1.00 98.19 90 ASP A N 1
ATOM 691 C CA . ASP A 1 90 ? 1.843 -4.974 11.943 1.00 98.19 90 ASP A CA 1
ATOM 692 C C . ASP A 1 90 ? 3.343 -5.283 11.870 1.00 98.19 90 ASP A C 1
ATOM 694 O O . ASP A 1 90 ? 4.057 -4.720 11.033 1.00 98.19 90 ASP A O 1
ATOM 698 N N . ILE A 1 91 ? 3.816 -6.234 12.682 1.00 97.62 91 ILE A N 1
ATOM 699 C CA . ILE A 1 91 ? 5.214 -6.689 12.681 1.00 97.62 91 ILE A CA 1
ATOM 700 C C . ILE A 1 91 ? 5.589 -7.258 11.306 1.00 97.62 91 ILE A C 1
ATOM 702 O O . ILE A 1 91 ? 6.601 -6.861 10.722 1.00 97.62 91 ILE A O 1
ATOM 706 N N . GLY A 1 92 ? 4.763 -8.152 10.758 1.00 97.44 92 GLY A N 1
ATOM 707 C CA . GLY A 1 92 ? 4.995 -8.787 9.463 1.00 97.44 92 GLY A CA 1
ATOM 708 C C . GLY A 1 92 ? 5.039 -7.783 8.310 1.00 97.44 92 GLY A C 1
ATOM 709 O O . GLY A 1 92 ? 5.929 -7.852 7.460 1.00 97.44 92 GLY A O 1
ATOM 710 N N . ALA A 1 93 ? 4.140 -6.798 8.298 1.00 97.44 93 ALA A N 1
ATOM 711 C CA . ALA A 1 93 ? 4.125 -5.761 7.271 1.00 97.44 93 ALA A CA 1
ATOM 712 C C . ALA A 1 93 ? 5.366 -4.857 7.338 1.00 97.44 93 ALA A C 1
ATOM 714 O O . ALA A 1 93 ? 5.963 -4.548 6.302 1.00 97.44 93 ALA A O 1
ATOM 715 N N . VAL A 1 94 ? 5.780 -4.451 8.543 1.00 97.56 94 VAL A N 1
ATOM 716 C CA . VAL A 1 94 ? 6.950 -3.584 8.739 1.00 97.56 94 VAL A CA 1
ATOM 717 C C . VAL A 1 94 ? 8.243 -4.308 8.363 1.00 97.56 94 VAL A C 1
ATOM 719 O O . VAL A 1 94 ? 9.017 -3.788 7.560 1.00 97.56 94 VAL A O 1
ATOM 722 N N . PHE A 1 95 ? 8.476 -5.513 8.889 1.00 97.12 95 PHE A N 1
ATOM 723 C CA . PHE A 1 95 ? 9.741 -6.226 8.679 1.00 97.12 95 PHE A CA 1
ATOM 724 C C . PHE A 1 95 ? 9.807 -7.015 7.369 1.00 97.12 95 PHE A C 1
ATOM 726 O O . PHE A 1 95 ? 10.896 -7.193 6.827 1.00 97.12 95 PHE A O 1
ATOM 733 N N . GLY A 1 96 ? 8.674 -7.490 6.851 1.00 96.75 96 GLY A N 1
ATOM 734 C CA . GLY A 1 96 ? 8.630 -8.301 5.634 1.00 96.75 96 GLY A CA 1
ATOM 735 C C . GLY A 1 96 ? 8.494 -7.468 4.364 1.00 96.75 96 GLY A C 1
ATOM 736 O O . GLY A 1 96 ? 9.278 -7.613 3.428 1.00 96.75 96 GLY A O 1
ATOM 737 N N . ILE A 1 97 ? 7.493 -6.587 4.327 1.00 94.44 97 ILE A N 1
ATOM 738 C CA . ILE A 1 97 ? 7.115 -5.839 3.114 1.00 94.44 97 ILE A CA 1
ATOM 739 C C . ILE A 1 97 ? 7.773 -4.450 3.086 1.00 94.44 97 ILE A C 1
ATOM 741 O O . ILE A 1 97 ? 7.900 -3.839 2.024 1.00 94.44 97 ILE A O 1
ATOM 745 N N . GLY A 1 98 ? 8.244 -3.963 4.237 1.00 95.62 98 GLY A N 1
ATOM 746 C CA . GLY A 1 98 ? 8.832 -2.633 4.373 1.00 95.62 98 GLY A CA 1
ATOM 747 C C . GLY A 1 98 ? 7.781 -1.540 4.556 1.00 95.62 98 GLY A C 1
ATOM 748 O O . GLY A 1 98 ? 7.976 -0.417 4.087 1.00 95.62 98 GLY A O 1
ATOM 749 N N . PHE A 1 99 ? 6.656 -1.855 5.210 1.00 96.50 99 PHE A N 1
ATOM 750 C CA . PHE A 1 99 ? 5.673 -0.842 5.590 1.00 96.50 99 PHE A CA 1
ATOM 751 C C . PHE A 1 99 ? 6.339 0.236 6.471 1.00 96.50 99 PHE A C 1
ATOM 753 O O . PHE A 1 99 ? 7.140 -0.121 7.339 1.00 96.50 99 PHE A O 1
ATOM 760 N N . PRO A 1 100 ? 6.043 1.541 6.286 1.00 94.81 100 PRO A N 1
ATOM 761 C CA . PRO A 1 100 ? 6.766 2.612 6.969 1.00 94.81 100 PRO A CA 1
ATOM 762 C C . PRO A 1 100 ? 6.761 2.453 8.505 1.00 94.81 100 PRO A C 1
ATOM 764 O O . PRO A 1 100 ? 5.704 2.601 9.124 1.00 94.81 100 PRO A O 1
ATOM 767 N N . PRO A 1 101 ? 7.921 2.215 9.157 1.00 95.25 101 PRO A N 1
ATOM 768 C CA . PRO A 1 101 ? 7.959 1.876 10.584 1.00 95.25 101 PRO A CA 1
ATOM 769 C C . PRO A 1 101 ? 7.391 2.972 11.490 1.00 95.25 101 PRO A C 1
ATOM 771 O O . PRO A 1 101 ? 6.768 2.689 12.509 1.00 95.25 101 PRO A O 1
ATOM 774 N N . PHE A 1 102 ? 7.540 4.242 11.101 1.00 95.06 102 PHE A N 1
ATOM 775 C CA . PHE A 1 102 ? 7.008 5.376 11.863 1.00 95.06 102 PHE A CA 1
ATOM 776 C C . PHE A 1 102 ? 5.471 5.432 11.880 1.00 95.06 102 PHE A C 1
ATOM 778 O O . PHE A 1 102 ? 4.900 6.104 12.742 1.00 95.06 102 PHE A O 1
ATOM 785 N N . LEU A 1 103 ? 4.791 4.723 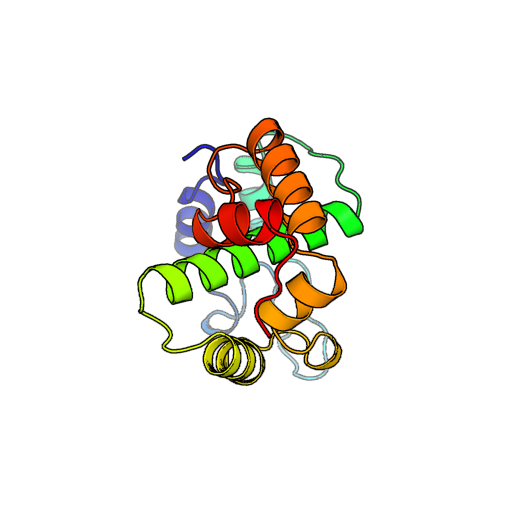10.970 1.00 94.50 103 LEU A N 1
ATOM 786 C CA . LEU A 1 103 ? 3.335 4.542 10.977 1.00 94.50 103 LEU A CA 1
ATOM 787 C C . LEU A 1 103 ? 2.887 3.376 11.875 1.00 94.50 103 LEU A C 1
ATOM 789 O O . LEU A 1 103 ? 1.720 3.324 12.247 1.00 94.50 103 LEU A O 1
ATOM 793 N N . GLY A 1 104 ? 3.811 2.502 12.286 1.00 94.62 104 GLY A N 1
ATOM 794 C CA . GLY A 1 104 ? 3.575 1.400 13.224 1.00 94.62 104 GLY A CA 1
ATOM 795 C C . GLY A 1 104 ? 3.056 0.100 12.605 1.00 94.62 104 GLY A C 1
ATOM 796 O O . GLY A 1 104 ? 3.025 -0.900 13.305 1.00 94.62 104 GLY A O 1
ATOM 797 N N . GLY A 1 105 ? 2.693 0.108 11.321 1.00 97.44 105 GLY A N 1
ATOM 798 C CA . GLY A 1 105 ? 2.068 -1.021 10.624 1.00 97.44 105 GLY A CA 1
ATOM 799 C C . GLY A 1 105 ? 0.665 -0.673 10.099 1.00 97.44 105 GLY A C 1
ATOM 800 O O . GLY A 1 105 ? 0.149 0.401 10.425 1.00 97.44 105 GLY A O 1
ATOM 801 N N . PRO A 1 106 ? 0.069 -1.508 9.229 1.00 97.88 106 PRO A N 1
ATOM 802 C CA . PRO A 1 106 ? -1.248 -1.273 8.641 1.00 97.88 106 PRO A CA 1
ATOM 803 C C . PRO A 1 106 ? -2.372 -1.074 9.669 1.00 97.88 106 PRO A C 1
ATOM 805 O O . PRO A 1 106 ? -3.180 -0.167 9.488 1.00 97.88 106 PRO A O 1
ATOM 808 N N . PHE A 1 107 ? -2.424 -1.848 10.754 1.00 98.19 107 PHE A N 1
ATOM 809 C CA . PHE A 1 107 ? -3.490 -1.757 11.758 1.00 98.19 107 PHE A CA 1
ATOM 810 C C . PHE A 1 107 ? -3.302 -0.530 12.644 1.00 98.19 107 PHE A C 1
ATOM 812 O O . PHE A 1 107 ? -4.220 0.276 12.803 1.00 98.19 107 PHE A O 1
ATOM 819 N N . ARG A 1 108 ? -2.073 -0.302 13.127 1.00 97.94 108 ARG A N 1
ATOM 820 C CA . ARG A 1 108 ? -1.743 0.920 13.874 1.00 97.94 108 ARG A CA 1
ATOM 821 C C . ARG A 1 108 ? -1.963 2.189 13.046 1.00 97.94 108 ARG A C 1
ATOM 823 O O . ARG A 1 108 ? -2.341 3.222 13.599 1.00 97.94 108 ARG A O 1
ATOM 830 N N . TYR A 1 109 ? -1.733 2.128 11.735 1.00 97.44 109 TYR A N 1
ATOM 831 C CA . TYR A 1 109 ? -2.026 3.218 10.806 1.00 97.44 109 TYR A CA 1
ATOM 832 C C . TYR A 1 109 ? -3.526 3.540 10.762 1.00 97.44 109 TYR A C 1
ATOM 834 O O . TYR A 1 109 ? -3.884 4.716 10.859 1.00 97.44 109 TYR A O 1
ATOM 842 N N . VAL A 1 110 ? -4.399 2.526 10.697 1.00 97.75 110 VAL A N 1
ATOM 843 C CA 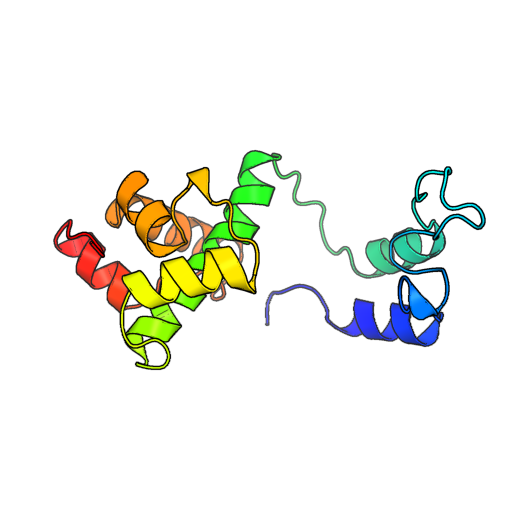. VAL A 1 110 ? -5.857 2.737 10.752 1.00 97.75 110 VAL A CA 1
ATOM 844 C C . VAL A 1 110 ? -6.278 3.341 12.083 1.00 97.75 110 VAL A C 1
ATOM 846 O O . VAL A 1 110 ? -7.028 4.312 12.079 1.00 97.75 110 VAL A O 1
ATOM 849 N N . ASP A 1 111 ? -5.755 2.854 13.207 1.00 97.62 111 ASP A N 1
ATOM 850 C CA . ASP A 1 111 ? -6.107 3.388 14.529 1.00 97.62 111 ASP A CA 1
ATOM 851 C C . ASP A 1 111 ? -5.732 4.868 14.692 1.00 97.62 111 ASP A C 1
ATOM 853 O O . ASP A 1 111 ? -6.457 5.630 15.328 1.00 97.62 111 ASP A O 1
ATOM 857 N N . ARG A 1 112 ? -4.628 5.314 14.076 1.00 96.31 112 ARG A N 1
ATOM 858 C CA . ARG A 1 112 ? -4.234 6.736 14.072 1.00 96.31 112 ARG A CA 1
ATOM 859 C C . ARG A 1 112 ? -5.182 7.617 13.259 1.00 96.31 112 ARG A C 1
ATOM 861 O O . ARG A 1 112 ? -5.363 8.784 13.598 1.00 96.31 112 ARG A O 1
ATOM 868 N N . ILE A 1 113 ? -5.747 7.087 12.176 1.00 95.50 113 ILE A N 1
ATOM 869 C CA . ILE A 1 113 ? -6.723 7.798 11.337 1.00 95.50 113 ILE A CA 1
ATOM 870 C C . ILE A 1 113 ? -8.113 7.766 11.988 1.00 95.50 113 ILE A C 1
ATOM 872 O O . ILE A 1 113 ? -8.846 8.757 11.943 1.00 95.50 113 ILE A O 1
ATOM 876 N N . GLY A 1 114 ? -8.450 6.637 12.606 1.00 97.31 114 GLY A N 1
ATOM 877 C CA . GLY A 1 114 ? -9.774 6.264 13.081 1.00 97.31 114 GLY A CA 1
ATOM 878 C C . GLY A 1 114 ? -10.471 5.320 12.097 1.00 97.31 114 GLY A C 1
ATOM 879 O O . GLY A 1 114 ? -10.577 5.617 10.903 1.00 97.31 114 GLY A O 1
ATOM 880 N N . THR A 1 115 ? -10.998 4.205 12.610 1.00 97.50 115 THR A N 1
ATOM 881 C CA . THR A 1 115 ? -11.666 3.149 11.826 1.00 97.50 115 THR A CA 1
ATOM 882 C C . THR A 1 115 ? -12.839 3.675 11.001 1.00 97.50 115 THR A C 1
ATOM 884 O O . THR A 1 115 ? -12.929 3.364 9.816 1.00 97.50 115 THR A O 1
ATOM 887 N N . ALA A 1 116 ? -13.671 4.555 11.566 1.00 97.50 116 ALA A N 1
ATOM 888 C CA . ALA A 1 116 ? -14.769 5.201 10.842 1.00 97.50 116 ALA A CA 1
ATOM 889 C C . ALA A 1 116 ? -14.289 6.047 9.648 1.00 97.50 116 ALA A C 1
ATOM 891 O O . ALA A 1 116 ? -14.753 5.862 8.526 1.00 97.50 116 ALA A O 1
ATOM 892 N N . LYS A 1 117 ? -13.289 6.917 9.851 1.00 97.50 117 LYS A N 1
ATOM 893 C CA . LYS A 1 117 ? -12.758 7.770 8.773 1.00 97.50 117 LYS A CA 1
ATOM 894 C C . LYS A 1 117 ? -12.110 6.952 7.659 1.00 97.50 117 LYS A C 1
ATOM 896 O O . LYS A 1 117 ? -12.257 7.284 6.483 1.00 97.50 117 LYS A O 1
ATOM 901 N N . PHE A 1 118 ? -11.385 5.897 8.027 1.00 97.62 118 PHE A N 1
ATOM 902 C CA . PHE A 1 118 ? -10.748 5.013 7.059 1.00 97.62 118 PHE A CA 1
ATOM 903 C C . PHE A 1 118 ? -11.784 4.198 6.265 1.00 97.62 118 PHE A C 1
ATOM 905 O O . PHE A 1 118 ? -11.669 4.090 5.043 1.00 97.62 118 PHE A O 1
ATOM 912 N N . ASN A 1 119 ? -12.840 3.712 6.924 1.00 97.94 119 ASN A N 1
ATOM 913 C CA . ASN A 1 119 ? -13.979 3.074 6.265 1.00 97.94 119 ASN A CA 1
ATOM 914 C C . ASN A 1 119 ? -14.650 4.011 5.245 1.00 97.94 119 ASN A C 1
ATOM 916 O O . ASN A 1 119 ? -14.827 3.635 4.087 1.00 97.94 119 ASN A O 1
ATOM 920 N N . ASP A 1 120 ? -14.946 5.253 5.632 1.00 97.69 120 ASP A N 1
ATOM 921 C CA . ASP A 1 120 ? -15.567 6.240 4.740 1.00 97.69 120 ASP A CA 1
ATOM 922 C C . ASP A 1 120 ? -14.666 6.589 3.547 1.00 97.69 120 ASP A C 1
ATOM 924 O O . ASP A 1 120 ? -15.131 6.843 2.435 1.00 97.69 120 ASP A O 1
ATOM 928 N N . GLN A 1 121 ? -13.347 6.599 3.748 1.00 96.62 121 GLN A N 1
ATOM 929 C CA . GLN A 1 121 ? -12.388 6.764 2.660 1.00 96.62 121 GLN A CA 1
ATOM 930 C C . GLN A 1 121 ? -12.430 5.594 1.671 1.00 96.62 121 GLN A C 1
ATOM 932 O O . GLN A 1 121 ? -12.432 5.835 0.463 1.00 96.62 121 GLN A O 1
ATOM 937 N N . LEU A 1 122 ? -12.485 4.354 2.162 1.00 97.69 122 LEU A N 1
ATOM 938 C CA . LEU A 1 122 ? -12.598 3.165 1.318 1.00 97.69 122 LEU A CA 1
ATOM 939 C C . LEU A 1 122 ? -13.916 3.143 0.540 1.00 97.69 122 LEU A C 1
ATOM 941 O O . LEU A 1 122 ? -13.879 2.927 -0.666 1.00 97.69 122 LEU A O 1
ATOM 945 N N . LEU A 1 123 ? -15.045 3.486 1.169 1.00 97.56 123 LEU A N 1
ATOM 946 C CA . LEU A 1 123 ? -16.337 3.621 0.481 1.00 97.56 123 LEU A CA 1
ATOM 947 C C . LEU A 1 123 ? -16.276 4.647 -0.659 1.00 97.56 123 LEU A C 1
ATOM 949 O O . LEU A 1 123 ? -16.620 4.330 -1.795 1.00 97.56 123 LEU A O 1
ATOM 953 N N . ARG A 1 124 ? -15.722 5.844 -0.409 1.00 96.00 124 ARG A N 1
ATOM 954 C CA . ARG A 1 124 ? -15.526 6.858 -1.465 1.00 96.00 124 ARG A CA 1
ATOM 955 C C . ARG A 1 124 ? -14.647 6.352 -2.612 1.00 96.00 124 ARG A C 1
ATOM 957 O O . ARG A 1 124 ? -14.850 6.725 -3.769 1.00 96.00 124 ARG A O 1
ATOM 964 N N . TYR A 1 125 ? -13.633 5.544 -2.312 1.00 95.06 125 TYR A N 1
ATOM 965 C CA . TYR A 1 125 ? -12.780 4.939 -3.333 1.00 95.06 125 TYR A CA 1
ATOM 966 C C . TYR A 1 125 ? -13.456 3.773 -4.056 1.00 95.06 125 TYR A C 1
ATOM 968 O O . TYR A 1 125 ? -13.202 3.613 -5.250 1.00 95.06 125 TYR A O 1
ATOM 976 N N . ALA A 1 126 ? -14.335 3.020 -3.396 1.00 95.00 126 ALA A N 1
ATOM 977 C CA . ALA A 1 126 ? -15.147 1.982 -4.018 1.00 95.00 126 ALA A CA 1
ATOM 978 C C . ALA A 1 126 ? -16.107 2.596 -5.042 1.00 95.00 126 ALA A C 1
ATOM 980 O O . ALA A 1 126 ? -16.101 2.184 -6.199 1.00 95.00 126 ALA A O 1
ATOM 981 N N . ASP A 1 127 ? -16.795 3.681 -4.682 1.00 93.75 127 ASP A N 1
ATOM 982 C CA . ASP A 1 127 ? -17.685 4.402 -5.599 1.00 93.75 127 ASP A CA 1
ATOM 983 C C . ASP A 1 127 ? -16.934 4.962 -6.820 1.00 93.75 127 ASP A C 1
ATOM 985 O O . ASP A 1 127 ? -17.416 4.919 -7.952 1.00 93.75 127 ASP A O 1
ATOM 989 N N . LYS A 1 128 ? -15.721 5.494 -6.611 1.00 90.88 128 LYS A N 1
ATOM 990 C CA . LYS A 1 128 ? -14.945 6.164 -7.670 1.00 90.88 128 LYS A CA 1
ATOM 991 C C . LYS A 1 128 ? -14.129 5.204 -8.545 1.00 90.88 128 LYS A C 1
ATOM 993 O O . LYS A 1 128 ? -13.887 5.489 -9.724 1.00 90.88 128 LYS A O 1
ATOM 998 N N . TYR A 1 129 ? -13.620 4.116 -7.972 1.00 88.44 129 TYR A N 1
ATOM 999 C CA . TYR A 1 129 ? -12.630 3.238 -8.605 1.00 88.44 129 TYR A CA 1
ATOM 1000 C C . TYR A 1 129 ? -13.032 1.755 -8.641 1.00 88.44 129 TYR A C 1
ATOM 1002 O O . TYR A 1 129 ? -12.275 0.963 -9.208 1.00 88.44 129 TYR A O 1
ATOM 1010 N N . GLY A 1 130 ? -14.182 1.385 -8.077 1.00 90.38 130 GLY A N 1
ATOM 1011 C CA . GLY A 1 130 ? -14.763 0.043 -8.102 1.00 90.38 130 GLY A CA 1
ATOM 1012 C C . GLY A 1 130 ? -14.461 -0.815 -6.869 1.00 90.38 130 GLY A C 1
ATOM 1013 O O . GLY A 1 130 ? -13.656 -0.458 -6.009 1.00 90.38 130 GLY A O 1
ATOM 1014 N N . ASP A 1 131 ? -15.060 -2.006 -6.851 1.00 91.75 131 ASP A N 1
ATOM 1015 C CA . ASP A 1 131 ? -15.196 -2.918 -5.696 1.00 91.75 131 ASP A CA 1
ATOM 1016 C C . ASP A 1 131 ? -13.888 -3.366 -5.026 1.00 91.75 131 ASP A C 1
ATOM 1018 O O . ASP A 1 131 ? -13.873 -3.848 -3.900 1.00 91.75 131 ASP A O 1
ATOM 1022 N N . GLN A 1 132 ? -12.751 -3.178 -5.689 1.00 90.44 132 GLN A N 1
ATOM 1023 C CA . GLN A 1 132 ? -11.419 -3.438 -5.131 1.00 90.44 132 GLN A CA 1
ATOM 1024 C C . GLN A 1 132 ? -11.036 -2.519 -3.954 1.00 90.44 132 GLN A C 1
ATOM 1026 O O . GLN A 1 132 ? -9.947 -2.656 -3.402 1.00 90.44 132 GLN A O 1
ATOM 1031 N N . PHE A 1 133 ? -11.884 -1.544 -3.627 1.00 95.75 133 PHE A N 1
ATOM 1032 C CA . PHE A 1 133 ? -11.774 -0.687 -2.448 1.00 95.75 133 PHE A CA 1
ATOM 1033 C C . PHE A 1 133 ? -12.908 -0.927 -1.442 1.00 95.75 133 PHE A C 1
ATOM 1035 O O . PHE A 1 133 ? -13.015 -0.177 -0.478 1.00 95.75 133 PHE A O 1
ATOM 1042 N N . THR A 1 134 ? -13.759 -1.938 -1.644 1.00 96.69 134 THR A N 1
ATOM 1043 C CA . THR A 1 134 ? -14.842 -2.251 -0.707 1.00 96.69 134 THR A CA 1
ATOM 1044 C C . THR A 1 134 ? -14.260 -2.557 0.678 1.00 96.69 134 THR A C 1
ATOM 1046 O O . THR A 1 134 ? -13.401 -3.439 0.785 1.00 96.69 134 THR A O 1
ATOM 1049 N N . PRO A 1 135 ? -14.689 -1.846 1.739 1.00 97.75 135 PRO A N 1
ATOM 1050 C CA . PRO A 1 135 ? -14.145 -2.052 3.075 1.00 97.75 135 PRO A CA 1
ATOM 1051 C C . PRO A 1 135 ? -14.383 -3.475 3.582 1.00 97.75 135 PRO A C 1
ATOM 1053 O O . PRO A 1 135 ? -15.484 -4.012 3.435 1.00 97.75 135 PRO A O 1
ATOM 1056 N N . ALA A 1 136 ? -13.379 -4.055 4.237 1.00 97.94 136 ALA A N 1
ATOM 1057 C CA . ALA A 1 136 ? -13.495 -5.344 4.908 1.00 97.94 136 ALA A CA 1
ATOM 1058 C C . ALA A 1 136 ? -14.656 -5.342 5.928 1.00 97.94 136 ALA A C 1
ATOM 1060 O O . ALA A 1 136 ? -14.799 -4.361 6.666 1.00 97.94 136 ALA A O 1
ATOM 1061 N N . PRO A 1 137 ? -15.464 -6.415 6.026 1.00 98.06 137 PRO A N 1
ATOM 1062 C CA . PRO A 1 137 ? -16.542 -6.510 7.016 1.00 98.06 137 PRO A CA 1
ATOM 1063 C C . PRO A 1 137 ? -16.087 -6.206 8.452 1.00 98.06 137 PRO A C 1
ATOM 1065 O O . PRO A 1 137 ? -16.718 -5.402 9.137 1.00 98.06 137 PRO A O 1
ATOM 1068 N N . LEU A 1 138 ? -14.931 -6.738 8.864 1.00 97.69 138 LEU A N 1
ATOM 1069 C CA . LEU A 1 138 ? -14.328 -6.453 10.169 1.00 97.69 138 LEU A CA 1
ATOM 1070 C C . LEU A 1 138 ? -14.104 -4.949 10.398 1.00 97.69 138 LEU A C 1
ATOM 1072 O O . LEU A 1 138 ? -14.421 -4.423 11.465 1.00 97.69 138 LEU A O 1
ATOM 1076 N N . LEU A 1 139 ? -13.601 -4.229 9.389 1.00 98.06 139 LEU A N 1
ATOM 1077 C CA . LEU A 1 139 ? -13.421 -2.779 9.475 1.00 98.06 139 LEU A CA 1
ATOM 1078 C C . LEU A 1 139 ? -14.763 -2.056 9.623 1.00 98.06 139 LEU A C 1
ATOM 1080 O O . LEU A 1 139 ? -14.859 -1.122 10.417 1.00 98.06 139 LEU A O 1
ATOM 1084 N N . GLN A 1 140 ? -15.792 -2.483 8.888 1.00 97.94 140 GLN A N 1
ATOM 1085 C CA . GLN A 1 140 ? -17.125 -1.882 8.973 1.00 97.94 140 GLN A CA 1
ATOM 1086 C C . GLN A 1 140 ? -17.726 -2.042 10.376 1.00 97.94 140 GLN A C 1
ATOM 1088 O O . GLN A 1 140 ? -18.342 -1.112 10.897 1.00 97.94 140 GLN A O 1
ATOM 1093 N N . ASP A 1 141 ? -17.530 -3.192 11.020 1.00 97.75 141 ASP A N 1
ATOM 1094 C CA . ASP A 1 141 ? -18.049 -3.441 12.367 1.00 97.75 141 ASP A CA 1
ATOM 1095 C C . ASP A 1 141 ? -17.296 -2.650 13.445 1.00 97.75 141 ASP A C 1
ATOM 1097 O O . ASP A 1 141 ? -17.913 -2.073 14.353 1.00 97.75 141 ASP A O 1
ATOM 1101 N N . LEU A 1 142 ? -15.973 -2.528 13.310 1.00 96.75 142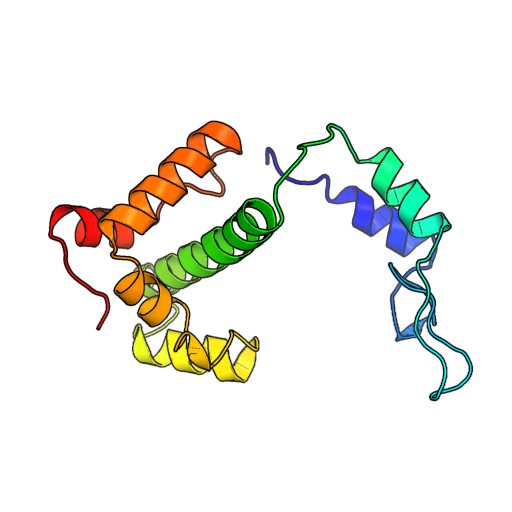 LEU A N 1
ATOM 1102 C CA . LEU A 1 142 ? -15.173 -1.650 14.167 1.00 96.75 142 LEU A CA 1
ATOM 1103 C C . LEU A 1 142 ? -15.554 -0.177 13.971 1.00 96.75 142 LEU A C 1
ATOM 1105 O O . LEU A 1 142 ? -15.702 0.549 14.954 1.00 96.75 142 LEU A O 1
ATOM 1109 N N . ALA A 1 143 ? -15.801 0.249 12.729 1.00 97.12 143 ALA A N 1
ATOM 1110 C CA . ALA A 1 143 ? -16.230 1.605 12.397 1.00 97.12 143 ALA A CA 1
ATOM 1111 C C . ALA A 1 143 ? -17.586 1.969 13.027 1.00 97.12 143 ALA A C 1
ATOM 1113 O O . ALA A 1 143 ? -17.716 3.051 13.597 1.00 97.12 143 ALA A O 1
ATOM 1114 N N . LYS A 1 144 ? -18.577 1.063 13.009 1.00 96.62 144 LYS A N 1
ATOM 1115 C CA . LYS A 1 144 ? -19.891 1.281 13.659 1.00 96.62 144 LYS A CA 1
ATOM 1116 C C . LYS A 1 144 ? -19.777 1.510 15.165 1.00 96.62 144 LYS A C 1
ATOM 1118 O O . LYS A 1 144 ? -20.589 2.222 15.749 1.00 96.62 144 LYS A O 1
ATOM 1123 N N . THR A 1 145 ? -18.792 0.875 15.798 1.00 95.19 145 THR A N 1
ATOM 1124 C CA . THR A 1 145 ? -18.601 0.899 17.254 1.00 95.19 145 THR A CA 1
ATOM 1125 C C . THR A 1 145 ? -17.475 1.829 17.708 1.00 95.19 145 THR A C 1
ATOM 1127 O O . THR A 1 145 ? -17.223 1.918 18.908 1.00 95.19 145 THR A O 1
ATOM 1130 N N . ASN A 1 146 ? -16.816 2.535 16.778 1.00 92.38 146 ASN A N 1
ATOM 1131 C CA . ASN A 1 146 ? -15.606 3.334 17.014 1.00 92.38 146 ASN A CA 1
ATOM 1132 C C . ASN A 1 146 ? -14.515 2.581 17.797 1.00 92.38 146 ASN A C 1
ATOM 1134 O O . ASN A 1 146 ? -13.783 3.172 18.591 1.00 92.38 146 ASN A O 1
ATOM 1138 N N . LYS A 1 147 ? -14.415 1.268 17.582 1.00 96.00 147 LYS A N 1
ATOM 1139 C CA . LYS A 1 147 ? -13.353 0.439 18.154 1.00 96.00 147 LYS A CA 1
ATOM 1140 C C . LYS A 1 147 ? -12.092 0.511 17.296 1.00 96.00 147 LYS A C 1
ATOM 1142 O O . LYS A 1 147 ? -12.156 0.819 16.103 1.00 96.00 147 LYS A O 1
ATOM 1147 N N . THR A 1 148 ? -10.964 0.219 17.927 1.00 96.44 148 THR A N 1
ATOM 1148 C CA . THR A 1 148 ? -9.624 0.138 17.339 1.00 96.44 148 THR A CA 1
ATOM 1149 C C . THR A 1 148 ? -9.186 -1.319 17.203 1.00 96.44 148 THR A C 1
ATOM 1151 O O . THR A 1 148 ? -9.820 -2.220 17.757 1.00 96.44 148 THR A O 1
ATOM 1154 N N . PHE A 1 149 ? -8.121 -1.554 16.440 1.00 96.12 149 PHE A N 1
ATOM 1155 C CA . PHE A 1 149 ? -7.483 -2.869 16.346 1.00 96.12 149 PHE A CA 1
ATOM 1156 C C . PHE A 1 149 ? -6.586 -3.176 17.549 1.00 96.12 149 PHE A C 1
ATOM 1158 O O . PHE A 1 149 ? -6.433 -4.346 17.901 1.00 96.12 149 PHE A O 1
ATOM 1165 N N . HIS A 1 150 ? -6.006 -2.134 18.155 1.00 94.81 150 HIS A N 1
ATOM 1166 C CA . HIS A 1 150 ? -5.184 -2.193 19.368 1.00 94.81 150 HIS A CA 1
ATOM 1167 C C . HIS A 1 150 ? -5.875 -1.575 20.579 1.00 94.81 150 HIS A C 1
ATOM 1169 O O . HIS A 1 150 ? -6.664 -0.618 20.392 1.00 94.81 150 HIS A O 1
#

pLDDT: mean 93.71, std 6.72, range [47.03, 98.19]

Sequence (150 aa):
MQGGNPAIFQDMINAGFLGKKTGKGFYIQPTNKKSKKTINPEAVAIVHKYQTRDLKLSDEDATNRLISRFVNEAILCVQDEIIASPTEGDIGAVFGIGFPPFLGGPFRYVDRIGTAKFNDQLLRYADKYGDQFTPAPLLQDLAKTNKTFH

Secondary structure (DSSP, 8-state):
--S--THHHHHHHHTT--BGGGTBSSEEPPSSTTSPPEE-HHHHHHHHHH--------HHHHHHHHHHHHHHHHHHHHHTTSSS-HHHHHHHIIIII---GGGTSHHHHHHHH-HHHHHHHHHHHHHHH-GGGPPPHHHHHHHHHT----

InterPro domains:
  IPR006108 3-hydroxyacyl-CoA dehydrogenase, C-terminal [PF00725] (63-147)
  IPR008927 6-phosphogluconate dehydrogenase-like, C-terminal domain superfamily [SSF48179] (6-43)
  IPR008927 6-phosphogluconate dehydrogenase-like, C-terminal domain superfamily [SSF48179] (57-150)
  IPR050136 Fatty acid oxidation complex subunit alpha [PTHR43612] (1-149)

Foldseek 3Di:
DLDFDPCLVVVCVVVVQPDPVSCHHCWRHDPDPPDDTHGDVVSVVSVVVRCPDDPVDDPVRVVLVVLLLVLQVLVVCCVVCVQVAPLSQLVCCCVPVNDPVVCSGSQSVCLVCWLQNSQVVLVVCCVVRNDSSHHDPVSVVCNVVRHGRD

Radius of gyration: 18.61 Å; chains: 1; bounding box: 48×30×44 Å

Organism: Aphanomyces astaci (NCBI:txid112090)